Protein AF-A0A377HHR4-F1 (afdb_monomer)

Radius of gyration: 15.5 Å; Cα contacts (8 Å, |Δi|>4): 157; chains: 1; bounding box: 34×28×42 Å

InterPro domains:
  IPR022742 Alpha/beta hydrolase domain-containing protein 17C-like [PF12146] (27-73)
  IPR029058 Alpha/Beta hydrolase fold [G3DSA:3.40.50.1820] (5-86)
  IPR029058 Alpha/Beta hydrolase fold [SSF53474] (12-78)

Foldseek 3Di:
DDWDWDADPQQKIKIKAAADDPDDAAEDEDEADPPDAQVRGPPPPCVVVRVVGHIYMYIGDDQDDRGHHPHPDDPCPPPDPVPVPVSVVCVVVPVD

Structure (mmCIF, N/CA/C/O backbone):
data_AF-A0A377HHR4-F1
#
_entry.id   AF-A0A377HHR4-F1
#
loop_
_atom_site.group_PDB
_atom_site.id
_atom_site.type_symbol
_atom_site.label_atom_id
_atom_site.label_alt_id
_atom_site.label_comp_id
_atom_site.label_asym_id
_atom_site.label_entity_id
_atom_site.label_seq_id
_atom_site.pdbx_PDB_ins_code
_atom_site.Cartn_x
_atom_site.Cartn_y
_atom_site.Cartn_z
_atom_site.occupancy
_atom_site.B_iso_or_equiv
_atom_site.auth_seq_id
_atom_site.auth_comp_id
_atom_site.auth_asym_id
_atom_site.auth_atom_id
_atom_site.pdbx_PDB_model_num
ATOM 1 N N . MET A 1 1 ? 0.019 -1.431 16.648 1.00 84.69 1 MET A N 1
ATOM 2 C CA . MET A 1 1 ? -0.448 -1.526 15.241 1.00 84.69 1 MET A CA 1
ATOM 3 C C . MET A 1 1 ? 0.050 -2.834 14.642 1.00 84.69 1 MET A C 1
ATOM 5 O O . MET A 1 1 ? 1.186 -3.206 14.907 1.00 84.69 1 MET A O 1
ATOM 9 N N . LYS A 1 2 ? -0.757 -3.515 13.821 1.00 88.25 2 LYS A N 1
ATOM 10 C CA . LYS A 1 2 ? -0.347 -4.720 13.082 1.00 88.25 2 LYS A CA 1
ATOM 11 C C . LYS A 1 2 ? -0.037 -4.367 11.628 1.00 88.25 2 LYS A C 1
ATOM 13 O O . LYS A 1 2 ? -0.861 -3.739 10.971 1.00 88.25 2 LYS A O 1
ATOM 18 N N . ILE A 1 3 ? 1.122 -4.795 11.134 1.00 90.19 3 ILE A N 1
ATOM 19 C CA . ILE A 1 3 ? 1.544 -4.629 9.737 1.00 90.19 3 ILE A CA 1
ATOM 20 C C . ILE A 1 3 ? 1.675 -6.015 9.108 1.00 90.19 3 ILE A C 1
ATOM 22 O O . ILE A 1 3 ? 2.207 -6.928 9.737 1.00 90.19 3 ILE A O 1
ATOM 26 N N . THR A 1 4 ? 1.164 -6.179 7.893 1.00 91.31 4 THR A N 1
ATOM 27 C CA . THR A 1 4 ? 1.265 -7.424 7.127 1.00 91.31 4 THR A CA 1
ATOM 28 C C . THR A 1 4 ? 1.461 -7.133 5.652 1.00 91.31 4 THR A C 1
ATOM 30 O O . THR A 1 4 ? 0.688 -6.364 5.079 1.00 91.31 4 THR A O 1
ATOM 33 N N . ASP A 1 5 ? 2.433 -7.797 5.043 1.00 90.56 5 ASP A N 1
ATOM 34 C CA . ASP A 1 5 ? 2.667 -7.765 3.604 1.00 90.56 5 ASP A CA 1
ATOM 35 C C . ASP A 1 5 ? 1.918 -8.907 2.920 1.00 90.56 5 ASP A C 1
ATOM 37 O O . ASP A 1 5 ? 1.855 -10.028 3.428 1.00 90.56 5 ASP A O 1
ATOM 41 N N . HIS A 1 6 ? 1.327 -8.611 1.768 1.00 87.56 6 HIS A N 1
ATOM 42 C CA . HIS A 1 6 ? 0.544 -9.546 0.973 1.00 87.56 6 HIS A CA 1
ATOM 43 C C . HIS A 1 6 ? 0.900 -9.395 -0.497 1.00 87.56 6 HIS A C 1
ATOM 45 O O . HIS A 1 6 ? 1.140 -8.291 -0.983 1.00 87.56 6 HIS A O 1
ATOM 51 N N . LYS A 1 7 ? 0.850 -10.506 -1.227 1.00 88.50 7 LYS A N 1
ATOM 52 C CA . LYS A 1 7 ? 0.867 -10.503 -2.687 1.00 88.50 7 LYS A CA 1
ATOM 53 C C . LYS A 1 7 ? -0.429 -11.122 -3.185 1.00 88.50 7 LYS A C 1
ATOM 55 O O . LYS A 1 7 ? -0.767 -12.244 -2.815 1.00 88.50 7 LYS A O 1
ATOM 60 N N . LEU A 1 8 ? -1.188 -10.359 -3.964 1.00 86.19 8 LEU A N 1
ATOM 61 C CA . LEU A 1 8 ? -2.446 -10.815 -4.549 1.00 86.19 8 LEU A CA 1
ATOM 62 C C . LEU A 1 8 ? -2.180 -11.864 -5.637 1.00 86.19 8 LEU A C 1
ATOM 64 O O . LEU A 1 8 ? -1.101 -11.884 -6.226 1.00 86.19 8 LEU A O 1
ATOM 68 N N . SER A 1 9 ? -3.185 -12.688 -5.953 1.00 81.00 9 SER A N 1
ATOM 69 C CA . SER A 1 9 ? -3.108 -13.697 -7.029 1.00 81.00 9 SER A CA 1
ATOM 70 C C . SER A 1 9 ? -2.701 -13.102 -8.379 1.00 81.00 9 SER A C 1
ATOM 72 O O . SER A 1 9 ? -2.008 -13.744 -9.157 1.00 81.00 9 SER A O 1
ATOM 74 N N . GLU A 1 10 ? -3.081 -11.846 -8.619 1.00 80.94 10 GLU A N 1
ATOM 75 C CA . GLU A 1 10 ? -2.766 -11.077 -9.829 1.00 80.94 10 GLU A CA 1
ATOM 76 C C . GLU A 1 10 ? -1.350 -10.467 -9.828 1.00 80.94 10 GLU A C 1
ATOM 78 O O . GLU A 1 10 ? -1.034 -9.614 -10.666 1.00 80.94 10 GLU A O 1
ATOM 83 N N . GLY A 1 11 ? -0.519 -10.850 -8.853 1.00 82.50 11 GLY A N 1
ATOM 84 C CA . GLY A 1 11 ? 0.882 -10.456 -8.739 1.00 82.50 11 GLY A CA 1
ATOM 85 C C . GLY A 1 11 ? 1.124 -9.081 -8.117 1.00 82.50 11 GLY A C 1
ATOM 86 O O . GLY A 1 11 ? 2.243 -8.584 -8.170 1.00 82.50 11 GLY A O 1
ATOM 87 N N . ILE A 1 12 ? 0.108 -8.442 -7.533 1.00 84.44 12 ILE A N 1
ATOM 88 C CA . ILE A 1 12 ? 0.241 -7.113 -6.914 1.00 84.44 12 ILE A CA 1
ATOM 89 C C . ILE A 1 12 ? 0.683 -7.244 -5.456 1.00 84.44 12 ILE A C 1
ATOM 91 O O . ILE A 1 12 ? -0.021 -7.862 -4.656 1.00 84.44 12 ILE A O 1
ATOM 95 N N . ALA A 1 13 ? 1.820 -6.645 -5.115 1.00 86.94 13 ALA A N 1
ATOM 96 C CA . ALA A 1 13 ? 2.324 -6.535 -3.755 1.00 86.94 13 ALA A CA 1
ATOM 97 C C . ALA A 1 13 ? 1.673 -5.355 -3.024 1.00 86.94 13 ALA A C 1
ATOM 99 O O . ALA A 1 13 ? 1.526 -4.261 -3.577 1.00 86.94 13 ALA A O 1
ATOM 100 N N . LEU A 1 14 ? 1.275 -5.584 -1.774 1.00 88.50 14 LEU A N 1
ATOM 101 C CA . LEU A 1 14 ? 0.708 -4.573 -0.895 1.00 88.50 14 LEU A CA 1
ATOM 102 C C . LEU A 1 14 ? 1.118 -4.790 0.558 1.00 88.50 14 LEU A C 1
ATOM 104 O O . LEU A 1 14 ? 1.250 -5.919 1.022 1.00 88.50 14 LEU A O 1
ATOM 108 N N . THR A 1 15 ? 1.226 -3.697 1.301 1.00 89.50 15 THR A N 1
ATOM 109 C CA . THR A 1 15 ? 1.364 -3.699 2.756 1.00 89.50 15 THR A CA 1
ATOM 110 C C . THR A 1 15 ? 0.087 -3.166 3.378 1.00 89.50 15 THR A C 1
ATOM 112 O O . THR A 1 15 ? -0.332 -2.031 3.129 1.00 89.50 15 THR A O 1
ATOM 115 N N . PHE A 1 16 ? -0.508 -3.975 4.244 1.00 90.00 16 PHE A N 1
ATOM 116 C CA . PHE A 1 16 ? -1.684 -3.632 5.022 1.00 90.00 16 PHE A CA 1
ATOM 117 C C . PHE A 1 16 ? -1.301 -3.302 6.464 1.00 90.00 16 PHE A C 1
ATOM 119 O O . PHE A 1 16 ? -0.579 -4.062 7.111 1.00 90.00 16 PHE A O 1
ATOM 126 N N . ARG A 1 17 ? -1.800 -2.176 6.976 1.00 90.75 17 ARG A N 1
ATOM 127 C CA . ARG A 1 17 ? -1.589 -1.710 8.349 1.00 90.75 17 ARG A CA 1
ATOM 128 C C . ARG A 1 17 ? -2.936 -1.527 9.028 1.00 90.75 17 ARG A C 1
ATOM 130 O O . ARG A 1 17 ? -3.834 -0.882 8.485 1.00 90.75 17 ARG A O 1
ATOM 137 N N . VAL A 1 18 ? -3.068 -2.089 10.223 1.00 90.44 18 VAL A N 1
ATOM 138 C CA . VAL A 1 18 ? -4.295 -2.034 11.019 1.00 90.44 18 VAL A CA 1
ATOM 139 C C . VAL A 1 18 ? -3.970 -1.490 12.410 1.00 90.44 18 VAL A C 1
ATOM 141 O O . VAL A 1 18 ? -3.011 -1.966 13.036 1.00 90.44 18 VAL A O 1
ATOM 144 N N . PRO A 1 19 ? -4.742 -0.512 12.915 1.00 88.31 19 PRO A N 1
ATOM 145 C CA . PRO A 1 19 ? -4.620 -0.051 14.292 1.00 88.31 19 PRO A CA 1
ATOM 146 C C . PRO A 1 19 ? -4.884 -1.194 15.280 1.00 88.31 19 PRO A C 1
ATOM 148 O O . PRO A 1 19 ? -5.420 -2.241 14.923 1.00 88.31 19 PRO A O 1
ATOM 151 N N . GLU A 1 20 ? -4.493 -1.018 16.537 1.00 84.38 20 GLU A N 1
ATOM 152 C CA . GLU A 1 20 ? -4.901 -1.962 17.581 1.00 84.38 20 GLU A CA 1
ATOM 153 C C . GLU A 1 20 ? -6.377 -1.771 17.938 1.00 84.38 20 GLU A C 1
ATOM 155 O O . GLU A 1 20 ? -6.877 -0.649 17.982 1.00 84.38 20 GLU A O 1
ATOM 160 N N . GLY A 1 21 ? -7.068 -2.880 18.196 1.00 75.69 21 GLY A N 1
ATOM 161 C CA . GLY A 1 21 ? -8.498 -2.896 18.484 1.00 75.69 21 GLY A CA 1
ATOM 162 C C . GLY A 1 21 ? -9.243 -3.907 17.619 1.00 75.69 21 GLY A C 1
ATOM 163 O O . GLY A 1 21 ? -8.780 -4.309 16.557 1.00 75.69 21 GLY A O 1
ATOM 164 N N . ASN A 1 22 ? -10.405 -4.348 18.099 1.00 71.56 22 ASN A N 1
ATOM 165 C CA . ASN A 1 22 ? -11.244 -5.331 17.407 1.00 71.56 22 ASN A CA 1
ATOM 166 C C . ASN A 1 22 ? -12.495 -4.679 16.791 1.00 71.56 22 ASN A C 1
ATOM 168 O O . ASN A 1 22 ? -13.573 -5.270 16.761 1.00 71.56 22 ASN A O 1
ATOM 172 N N . ILE A 1 23 ? -12.362 -3.421 16.361 1.00 80.06 23 ILE A N 1
ATOM 173 C CA . ILE A 1 23 ? -13.431 -2.634 15.739 1.00 80.06 23 ILE A CA 1
ATOM 174 C C . ILE A 1 23 ? -13.211 -2.551 14.225 1.00 80.06 23 ILE A C 1
ATOM 176 O O . ILE A 1 23 ? -12.096 -2.701 13.732 1.00 80.06 23 ILE A O 1
ATOM 180 N N . LYS A 1 24 ? -14.274 -2.300 13.453 1.00 80.94 24 LYS A N 1
ATOM 181 C CA . LYS A 1 24 ? -14.120 -2.012 12.021 1.00 80.94 24 LYS A CA 1
ATOM 182 C C . LYS A 1 24 ? -13.511 -0.621 11.853 1.00 80.94 24 LYS A C 1
ATOM 184 O O . LYS A 1 24 ? -14.137 0.366 12.227 1.00 80.94 24 LYS A O 1
ATOM 189 N N . HIS A 1 25 ? -12.319 -0.558 11.268 1.00 83.69 25 HIS A N 1
ATOM 190 C CA . HIS A 1 25 ? -11.636 0.698 10.978 1.00 83.69 25 HIS A CA 1
ATOM 191 C C . HIS A 1 25 ? -11.978 1.193 9.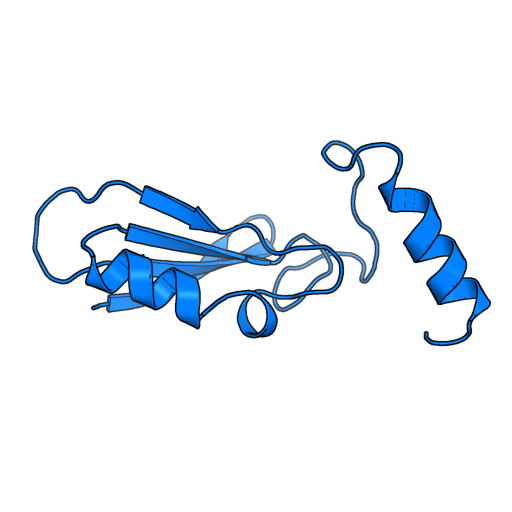565 1.00 83.69 25 HIS A C 1
ATOM 193 O O . HIS A 1 25 ? -12.010 0.384 8.632 1.00 83.69 25 HIS A O 1
ATOM 199 N N . PRO A 1 26 ? -12.209 2.502 9.369 1.00 89.00 26 PRO A N 1
ATOM 200 C CA . PRO A 1 26 ? -12.251 3.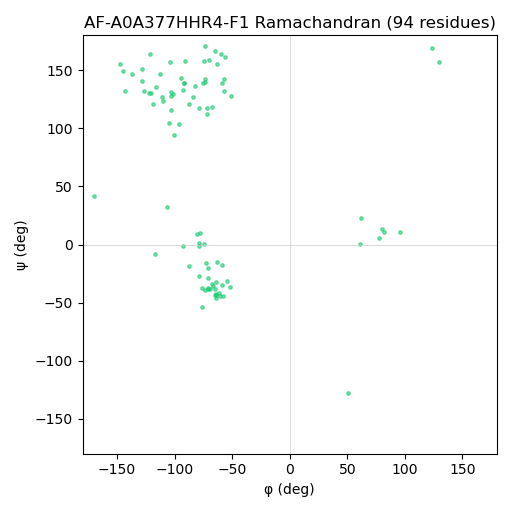086 8.031 1.00 89.00 26 PRO A CA 1
ATOM 201 C C . PRO A 1 26 ? -10.920 2.844 7.306 1.00 89.00 26 PRO A C 1
ATOM 203 O O . PRO A 1 26 ? -9.853 2.942 7.913 1.00 89.00 26 PRO A O 1
ATOM 206 N N . LEU A 1 27 ? -10.991 2.510 6.015 1.00 88.12 27 LEU A N 1
ATOM 207 C CA . LEU A 1 27 ? -9.842 2.105 5.205 1.00 88.12 27 LEU A CA 1
ATOM 208 C C . LEU A 1 27 ? -9.383 3.240 4.283 1.00 88.12 27 LEU A C 1
ATOM 210 O O . LEU A 1 27 ? -10.174 3.760 3.499 1.00 88.12 27 LEU A O 1
ATOM 214 N N . ILE A 1 28 ? -8.094 3.571 4.333 1.00 86.69 28 ILE A N 1
ATOM 215 C CA . ILE A 1 28 ? -7.431 4.517 3.432 1.00 86.69 28 ILE A CA 1
ATOM 216 C C . ILE A 1 28 ? -6.466 3.747 2.532 1.00 86.69 28 ILE A C 1
ATOM 218 O O . ILE A 1 28 ? -5.594 3.021 3.009 1.00 86.69 28 ILE A O 1
ATOM 222 N N . ILE A 1 29 ? -6.590 3.930 1.220 1.00 85.62 29 ILE A N 1
ATOM 223 C CA . ILE A 1 29 ? -5.662 3.357 0.242 1.00 85.62 29 ILE A CA 1
ATOM 224 C C . ILE A 1 29 ? -4.724 4.468 -0.226 1.00 85.62 29 ILE A C 1
ATOM 226 O O . ILE A 1 29 ? -5.157 5.453 -0.822 1.00 85.62 29 ILE A O 1
ATOM 230 N N . LEU A 1 30 ? -3.436 4.312 0.066 1.00 82.88 30 LEU A N 1
ATOM 231 C CA . LEU A 1 30 ? -2.387 5.244 -0.316 1.00 82.88 30 LEU A CA 1
ATOM 232 C C . LEU A 1 30 ? -1.719 4.758 -1.599 1.00 82.88 30 LEU A C 1
ATOM 234 O O . LEU A 1 30 ? -0.897 3.842 -1.598 1.00 82.88 30 LEU A O 1
ATOM 238 N N . CYS A 1 31 ? -2.079 5.415 -2.693 1.00 79.75 31 CYS A N 1
ATOM 239 C CA . CYS A 1 31 ? -1.487 5.201 -4.002 1.00 79.75 31 CYS A CA 1
ATOM 240 C C . CYS A 1 31 ? -0.198 6.018 -4.124 1.00 79.75 31 CYS A C 1
ATOM 242 O O . CYS A 1 31 ? -0.206 7.234 -3.920 1.00 79.75 31 CYS A O 1
ATOM 244 N N . HIS A 1 32 ? 0.911 5.375 -4.483 1.00 70.00 32 HIS A N 1
ATOM 245 C CA . HIS A 1 32 ? 2.147 6.105 -4.734 1.00 70.00 32 HIS A CA 1
ATOM 246 C C . HIS A 1 32 ?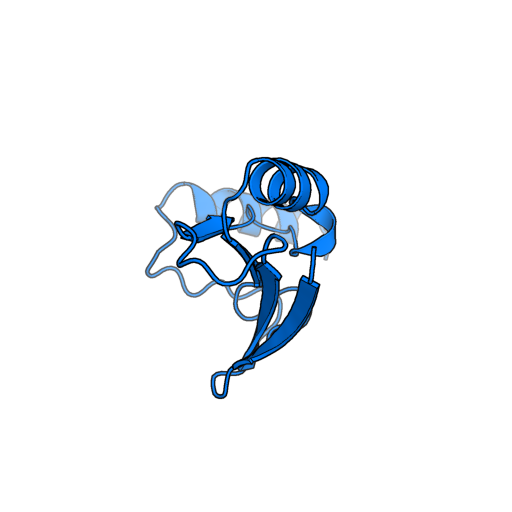 2.118 6.850 -6.076 1.00 70.00 32 HIS A C 1
ATOM 248 O O . HIS A 1 32 ? 1.359 6.519 -6.989 1.00 70.00 32 HIS A O 1
ATOM 254 N N . GLY A 1 33 ? 2.956 7.882 -6.197 1.00 60.62 33 GLY A N 1
ATOM 255 C CA . GLY A 1 33 ? 3.205 8.571 -7.467 1.00 60.62 33 GLY A CA 1
ATOM 256 C C . GLY A 1 33 ? 4.063 7.739 -8.435 1.00 60.62 33 GLY A C 1
ATOM 257 O O . GLY A 1 33 ? 4.617 6.702 -8.069 1.00 60.62 33 GLY A O 1
ATOM 258 N N . PHE A 1 34 ? 4.189 8.205 -9.680 1.00 54.81 34 PHE A N 1
ATOM 259 C CA . PHE A 1 34 ? 5.001 7.576 -10.734 1.00 54.81 34 PHE A CA 1
ATOM 260 C C . PHE A 1 34 ? 6.479 7.424 -10.303 1.00 54.81 34 PHE A C 1
ATOM 262 O O . PHE A 1 34 ? 7.006 8.310 -9.632 1.00 54.81 34 PHE A O 1
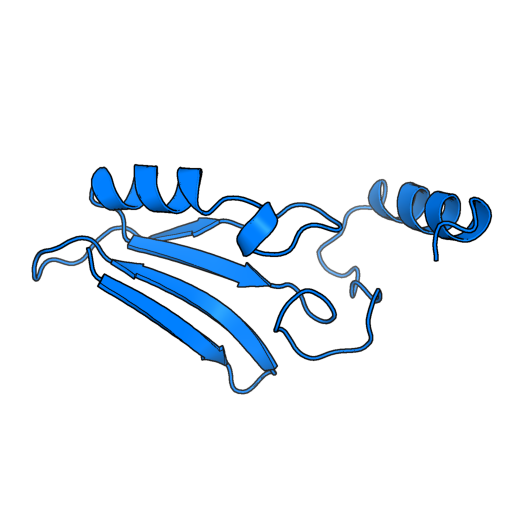ATOM 269 N N . LEU A 1 35 ? 7.140 6.318 -10.684 1.00 53.31 35 LEU A N 1
ATOM 270 C CA . LEU A 1 35 ? 8.532 5.945 -10.322 1.00 53.31 35 LEU A CA 1
ATOM 271 C C . LEU A 1 35 ? 8.831 5.752 -8.827 1.00 53.31 35 LEU A C 1
ATOM 273 O O . LEU A 1 35 ? 9.965 5.439 -8.471 1.00 53.31 35 LEU A O 1
ATOM 277 N N . ARG A 1 36 ? 7.849 5.911 -7.943 1.00 55.59 36 ARG A N 1
ATOM 278 C CA . ARG A 1 36 ? 7.981 5.476 -6.553 1.00 55.59 36 ARG A CA 1
ATOM 279 C C . ARG A 1 36 ? 7.469 4.049 -6.418 1.00 55.59 36 ARG A C 1
ATOM 281 O O . ARG A 1 36 ? 6.704 3.578 -7.248 1.00 55.59 36 ARG A O 1
ATOM 288 N N . TYR A 1 37 ? 7.934 3.388 -5.377 1.00 62.19 37 TYR A N 1
ATOM 289 C CA . TYR A 1 37 ? 7.411 2.135 -4.850 1.00 62.19 37 TYR A CA 1
ATOM 290 C C . TYR A 1 37 ? 7.016 2.393 -3.396 1.00 62.19 37 TYR A C 1
ATOM 292 O O . TYR A 1 37 ? 7.384 3.431 -2.825 1.00 62.19 37 TYR A O 1
ATOM 300 N N . GLN A 1 38 ? 6.223 1.507 -2.806 1.00 63.47 38 GLN A N 1
ATOM 301 C CA . GLN A 1 38 ? 5.566 1.729 -1.523 1.00 63.47 38 GLN A CA 1
ATOM 302 C C . GLN A 1 38 ? 6.529 2.171 -0.409 1.00 63.47 38 GLN A C 1
ATOM 304 O O . GLN A 1 38 ? 6.187 3.066 0.369 1.00 63.47 38 GLN A O 1
ATOM 309 N N . GLU A 1 39 ? 7.756 1.642 -0.394 1.00 60.56 39 GLU A N 1
ATOM 310 C CA . GLU A 1 39 ? 8.780 1.969 0.606 1.00 60.56 39 GLU A CA 1
ATOM 311 C C . GLU A 1 39 ? 9.308 3.402 0.472 1.00 60.56 39 GLU A C 1
ATOM 313 O O . GLU A 1 39 ? 9.502 4.092 1.471 1.00 60.56 39 GLU A O 1
ATOM 318 N N . CYS A 1 40 ? 9.478 3.898 -0.757 1.00 56.94 40 CYS A N 1
ATOM 319 C CA . CYS A 1 40 ? 9.862 5.289 -0.997 1.00 56.94 40 CYS A CA 1
ATOM 320 C C . CYS A 1 40 ? 8.686 6.254 -0.872 1.00 56.94 40 CYS A C 1
ATOM 322 O O . CYS A 1 40 ? 8.883 7.446 -0.628 1.00 56.94 40 CYS A O 1
ATOM 324 N N . SER A 1 41 ? 7.468 5.775 -1.123 1.00 56.44 41 SER A N 1
ATOM 325 C CA . SER A 1 41 ? 6.325 6.646 -1.327 1.00 56.44 41 SER A CA 1
ATOM 326 C C . SER A 1 41 ? 5.782 7.234 -0.044 1.00 56.44 41 SER A C 1
ATOM 328 O O . SER A 1 41 ? 5.601 8.450 -0.002 1.00 56.44 41 SER A O 1
ATOM 330 N N . ALA A 1 42 ? 5.460 6.411 0.959 1.00 61.09 42 ALA A N 1
ATOM 331 C CA . ALA A 1 42 ? 4.689 6.921 2.091 1.00 61.09 42 ALA A CA 1
ATOM 332 C C . ALA A 1 42 ? 4.552 5.994 3.323 1.00 61.09 42 ALA A C 1
ATOM 334 O O . ALA A 1 42 ? 3.460 5.966 3.898 1.00 61.09 42 ALA A O 1
ATOM 335 N N . PRO A 1 43 ? 5.582 5.271 3.806 1.00 68.00 43 PRO A N 1
ATOM 336 C CA . PRO A 1 43 ? 5.442 4.554 5.077 1.00 68.00 43 PRO A CA 1
ATOM 337 C C . PRO A 1 43 ? 5.094 5.510 6.232 1.00 68.00 43 PRO A C 1
ATOM 339 O O . PRO A 1 43 ? 4.265 5.180 7.070 1.00 68.00 43 PRO A O 1
ATOM 342 N N . LEU A 1 44 ? 5.624 6.740 6.218 1.00 76.62 44 LEU A N 1
ATOM 343 C CA . LEU A 1 44 ? 5.330 7.764 7.228 1.00 76.62 44 LEU A CA 1
ATOM 344 C C . LEU A 1 44 ? 3.858 8.200 7.240 1.00 76.62 44 LEU A C 1
ATOM 346 O O . LEU A 1 44 ? 3.261 8.316 8.306 1.00 76.62 44 LEU A O 1
ATOM 350 N N . LEU A 1 45 ? 3.254 8.409 6.067 1.00 79.81 45 LEU A N 1
ATOM 351 C CA . LEU A 1 45 ? 1.857 8.839 5.978 1.00 79.81 45 LEU A CA 1
ATOM 352 C C . LEU A 1 45 ? 0.898 7.694 6.327 1.00 79.81 45 LEU A C 1
ATOM 354 O O . LEU A 1 45 ? -0.093 7.907 7.020 1.00 79.81 45 LEU A O 1
ATOM 358 N N . ALA A 1 46 ? 1.214 6.473 5.882 1.00 83.56 46 ALA A N 1
ATOM 359 C CA . ALA A 1 46 ? 0.452 5.279 6.231 1.00 83.56 46 ALA A CA 1
ATOM 360 C C . ALA A 1 46 ? 0.466 5.041 7.746 1.00 83.56 46 ALA A C 1
ATOM 362 O O . ALA A 1 46 ? -0.580 4.794 8.346 1.00 83.56 46 ALA A O 1
ATOM 363 N N . ASN A 1 47 ? 1.631 5.185 8.380 1.00 85.31 47 ASN A N 1
ATOM 364 C CA . ASN A 1 47 ? 1.762 5.057 9.827 1.00 85.31 47 ASN A CA 1
ATOM 365 C C . ASN A 1 47 ? 0.974 6.153 10.555 1.00 85.31 47 ASN A C 1
ATOM 367 O O . ASN A 1 47 ? 0.180 5.818 11.425 1.00 85.31 47 ASN A O 1
ATOM 371 N N . ALA A 1 48 ? 1.085 7.418 10.136 1.00 86.12 48 ALA A N 1
ATOM 372 C CA . ALA A 1 48 ? 0.354 8.528 10.753 1.00 86.12 48 ALA A CA 1
ATOM 373 C C . ALA A 1 48 ? -1.174 8.330 10.716 1.00 86.12 48 ALA A C 1
ATOM 375 O O . ALA A 1 48 ? -1.858 8.517 11.721 1.00 86.12 48 ALA A O 1
ATOM 376 N N . PHE A 1 49 ? -1.726 7.893 9.580 1.00 86.75 49 PHE A N 1
ATOM 377 C CA . PHE A 1 49 ? -3.153 7.570 9.491 1.00 86.75 49 PHE A CA 1
ATOM 378 C C . PHE A 1 49 ? -3.528 6.337 10.319 1.00 86.75 49 PHE A C 1
ATOM 380 O O . PHE A 1 49 ? -4.616 6.292 10.895 1.00 86.75 49 PHE A O 1
ATOM 387 N N . THR A 1 50 ? -2.633 5.353 10.419 1.00 89.19 50 THR A N 1
ATOM 388 C CA . THR A 1 50 ? -2.899 4.156 11.222 1.00 89.19 50 THR A CA 1
ATOM 389 C C . THR A 1 50 ? -2.887 4.444 12.718 1.00 89.19 50 THR A C 1
ATOM 391 O O . THR A 1 50 ? -3.749 3.960 13.449 1.00 89.19 50 THR A O 1
ATOM 394 N N . GLU A 1 51 ? -1.983 5.302 13.176 1.00 87.69 51 GLU A N 1
ATOM 395 C CA . GLU A 1 51 ? -1.961 5.813 14.549 1.00 87.69 51 GLU A CA 1
ATOM 396 C C . GLU A 1 51 ? -3.202 6.658 14.869 1.00 87.69 51 GLU A C 1
ATOM 398 O O . GLU A 1 51 ? -3.712 6.600 15.984 1.00 87.69 51 GLU A O 1
ATOM 403 N N . ALA A 1 52 ? -3.759 7.362 13.878 1.00 88.62 52 ALA A N 1
ATOM 404 C CA . ALA A 1 52 ? -5.028 8.080 14.003 1.00 88.62 52 ALA A CA 1
ATOM 405 C C . ALA A 1 52 ? -6.278 7.168 14.002 1.00 88.62 52 ALA A C 1
ATOM 407 O O . ALA A 1 52 ? -7.399 7.668 14.092 1.00 88.62 52 ALA A O 1
ATOM 408 N N . GLY A 1 53 ? -6.114 5.842 13.901 1.00 88.00 53 GLY A N 1
ATOM 409 C CA . GLY A 1 53 ? -7.208 4.870 13.998 1.00 88.00 53 GLY A CA 1
ATOM 410 C C . GLY A 1 53 ? -7.806 4.407 12.664 1.00 88.00 53 GLY A C 1
ATOM 411 O O . GLY A 1 53 ? -8.837 3.727 12.671 1.00 88.00 53 GLY A O 1
ATOM 412 N N . PHE A 1 54 ? -7.170 4.721 11.532 1.00 89.38 54 PHE A N 1
ATOM 413 C CA . PHE A 1 54 ? -7.576 4.246 10.204 1.00 89.38 54 PHE A CA 1
ATOM 414 C C . PHE A 1 54 ? -6.814 2.977 9.820 1.00 89.38 54 PHE A C 1
ATOM 416 O O . PHE A 1 54 ? -5.625 2.852 10.076 1.00 89.38 54 PHE A O 1
ATOM 423 N N . ALA A 1 55 ? -7.455 2.032 9.142 1.00 90.88 55 ALA A N 1
ATOM 424 C CA . ALA A 1 55 ? -6.699 0.998 8.445 1.00 90.88 55 ALA A CA 1
ATOM 425 C C . ALA A 1 55 ? -6.067 1.613 7.189 1.00 90.88 55 ALA A C 1
ATOM 427 O O . ALA A 1 55 ? -6.714 2.406 6.503 1.00 90.88 55 ALA A O 1
ATOM 428 N N . THR A 1 56 ? -4.824 1.261 6.866 1.00 89.69 56 THR A N 1
ATOM 429 C CA . THR A 1 56 ? -4.142 1.797 5.680 1.00 89.69 56 THR A CA 1
ATOM 430 C C . THR A 1 56 ? -3.561 0.701 4.801 1.00 89.69 56 THR A C 1
ATOM 432 O O . THR A 1 56 ? -3.024 -0.292 5.288 1.00 89.69 56 THR A O 1
ATOM 435 N N . ILE A 1 57 ? -3.664 0.881 3.485 1.00 88.81 57 ILE A N 1
ATOM 436 C CA . ILE A 1 57 ? -3.047 0.008 2.481 1.00 88.81 57 ILE A CA 1
ATOM 437 C C . ILE A 1 57 ? -2.096 0.838 1.630 1.00 88.81 57 ILE A C 1
ATOM 439 O O . ILE A 1 57 ? -2.483 1.879 1.103 1.00 88.81 57 ILE A O 1
ATOM 443 N N . THR A 1 58 ? -0.872 0.351 1.461 1.00 87.44 58 THR A N 1
ATOM 444 C CA . THR A 1 58 ? 0.051 0.778 0.402 1.00 87.44 58 THR A CA 1
ATOM 445 C C . THR A 1 58 ? 0.237 -0.385 -0.560 1.00 87.44 58 THR A C 1
ATOM 447 O O . THR A 1 58 ? 0.195 -1.529 -0.123 1.00 87.44 58 THR A O 1
ATOM 450 N N . PHE A 1 59 ? 0.419 -0.125 -1.849 1.00 84.25 59 PHE A N 1
ATOM 451 C CA . PHE A 1 59 ? 0.641 -1.175 -2.844 1.00 84.25 59 PHE A CA 1
ATOM 452 C C . PHE A 1 59 ? 1.552 -0.680 -3.955 1.00 84.25 59 PHE A C 1
ATOM 454 O O . PHE A 1 59 ? 1.582 0.524 -4.208 1.00 84.25 59 PHE A O 1
ATOM 461 N N . ASP A 1 60 ? 2.235 -1.603 -4.627 1.00 81.50 60 ASP A N 1
ATOM 462 C CA . ASP A 1 60 ? 3.050 -1.305 -5.799 1.00 81.50 60 ASP A CA 1
ATOM 463 C C . ASP A 1 60 ? 2.248 -1.489 -7.095 1.00 81.50 60 ASP A C 1
ATOM 465 O O . ASP A 1 60 ? 1.583 -2.511 -7.291 1.00 81.50 60 ASP A O 1
ATOM 469 N N . TYR A 1 61 ? 2.313 -0.535 -8.029 1.00 80.56 61 TYR A N 1
ATOM 470 C CA . TYR A 1 61 ? 1.748 -0.763 -9.367 1.00 80.56 61 TYR A CA 1
ATOM 471 C C . TYR A 1 61 ? 2.469 -1.910 -10.091 1.00 80.56 61 TYR A C 1
ATOM 473 O O . TYR A 1 61 ? 3.643 -2.183 -9.860 1.00 80.56 61 TYR A O 1
ATOM 481 N N . ARG A 1 62 ? 1.777 -2.544 -11.044 1.00 81.44 62 ARG A N 1
ATOM 482 C CA . ARG A 1 62 ? 2.356 -3.572 -11.923 1.00 81.44 62 ARG A CA 1
ATOM 483 C C . ARG A 1 62 ? 3.659 -3.082 -12.571 1.00 81.44 62 ARG A C 1
ATOM 485 O O . ARG A 1 62 ? 3.665 -2.020 -13.193 1.00 81.44 62 ARG A O 1
ATOM 492 N N . GLY A 1 63 ? 4.728 -3.870 -12.453 1.00 74.00 63 GLY A N 1
ATOM 493 C CA . GLY A 1 63 ? 6.059 -3.536 -12.971 1.00 74.00 63 GLY A CA 1
ATOM 494 C C . GLY A 1 63 ? 6.879 -2.577 -12.094 1.00 74.00 63 GLY A C 1
ATOM 495 O O . GLY A 1 63 ? 7.888 -2.053 -12.576 1.00 74.00 63 GLY A O 1
ATOM 496 N N . PHE A 1 64 ? 6.462 -2.341 -10.844 1.00 73.81 64 PHE A N 1
ATOM 497 C CA . PHE A 1 64 ? 7.161 -1.536 -9.836 1.00 73.81 64 PHE A CA 1
ATOM 498 C C . PHE A 1 64 ? 7.321 -2.320 -8.530 1.00 73.81 64 PHE A C 1
ATOM 500 O O . PHE A 1 64 ? 6.481 -3.155 -8.208 1.00 73.81 64 PHE A O 1
ATOM 507 N N . GLY A 1 65 ? 8.385 -2.018 -7.778 1.00 78.31 65 GLY A N 1
ATOM 508 C CA . GLY A 1 65 ? 8.655 -2.627 -6.472 1.00 78.31 65 GLY A CA 1
ATOM 509 C C . GLY A 1 65 ? 8.581 -4.154 -6.502 1.00 78.31 65 GLY A C 1
ATOM 510 O O . GLY A 1 65 ? 9.199 -4.781 -7.366 1.00 78.31 65 GLY A O 1
ATOM 511 N N . GLU A 1 66 ? 7.791 -4.718 -5.590 1.00 82.81 66 GLU A N 1
ATOM 512 C CA . GLU A 1 66 ? 7.609 -6.170 -5.429 1.00 82.81 66 GLU A CA 1
ATOM 513 C C . GLU A 1 66 ? 6.413 -6.732 -6.228 1.00 82.81 66 GLU A C 1
ATOM 515 O O . GLU A 1 66 ? 6.142 -7.944 -6.222 1.00 82.81 66 GLU A O 1
ATOM 520 N N . SER A 1 67 ? 5.691 -5.858 -6.939 1.00 83.19 67 SER A N 1
ATOM 521 C CA . SER A 1 67 ? 4.621 -6.249 -7.854 1.00 83.19 67 SER A CA 1
ATOM 522 C C . SER A 1 67 ? 5.179 -6.834 -9.150 1.00 83.19 67 SER A C 1
ATOM 524 O O . SER A 1 67 ? 6.113 -6.309 -9.759 1.00 83.19 67 SER A O 1
ATOM 526 N N . ASP A 1 68 ? 4.540 -7.900 -9.622 1.00 81.50 68 ASP A N 1
ATOM 527 C CA . ASP A 1 68 ? 4.866 -8.547 -10.890 1.00 81.50 68 ASP A CA 1
ATOM 528 C C . ASP A 1 68 ? 4.592 -7.619 -12.083 1.00 81.50 68 ASP A C 1
ATOM 530 O O . ASP A 1 68 ? 3.904 -6.602 -11.969 1.00 81.50 68 ASP A O 1
ATOM 534 N N . GLY A 1 69 ? 5.108 -7.984 -13.259 1.00 77.50 69 GLY A N 1
ATOM 535 C CA . GLY A 1 69 ? 4.868 -7.293 -14.527 1.00 77.50 69 GLY A CA 1
ATOM 536 C C . GLY A 1 69 ? 6.137 -6.833 -15.240 1.00 77.50 69 GLY A C 1
ATOM 537 O O . GLY A 1 69 ? 7.241 -6.862 -14.701 1.00 77.50 69 GLY A O 1
ATOM 538 N N . GLU A 1 70 ? 5.970 -6.400 -16.488 1.00 73.19 70 GLU A N 1
ATOM 539 C CA . GLU A 1 70 ? 7.058 -5.845 -17.293 1.00 73.19 70 GLU A CA 1
ATOM 540 C C . GLU A 1 70 ? 7.521 -4.507 -16.692 1.00 73.19 70 GLU A C 1
ATOM 542 O O . GLU A 1 70 ? 6.741 -3.553 -16.593 1.00 73.19 70 GLU A O 1
ATOM 547 N N . ARG A 1 71 ? 8.789 -4.439 -16.262 1.00 67.06 71 ARG A N 1
ATOM 548 C CA . ARG A 1 71 ? 9.340 -3.249 -15.600 1.00 67.06 71 ARG A CA 1
ATOM 5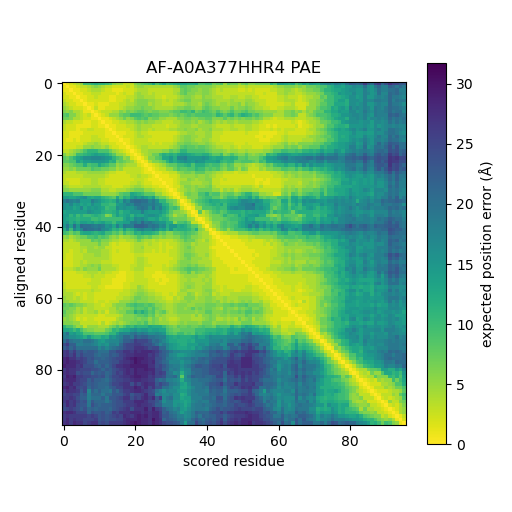49 C C . ARG A 1 71 ? 9.208 -2.016 -16.492 1.00 67.06 71 ARG A C 1
ATOM 551 O O . ARG A 1 71 ? 9.558 -2.038 -17.668 1.00 67.06 71 ARG A O 1
ATOM 558 N N . GLY A 1 72 ? 8.712 -0.923 -15.914 1.00 58.44 72 GLY A N 1
ATOM 559 C CA . GLY A 1 72 ? 8.550 0.350 -16.619 1.00 58.44 72 GLY A CA 1
ATOM 560 C C . GLY A 1 72 ? 7.344 0.431 -17.563 1.00 58.44 72 GLY A C 1
ATOM 561 O O . GLY A 1 72 ? 7.192 1.451 -18.235 1.00 58.44 72 GLY A O 1
ATOM 562 N N . ARG A 1 73 ? 6.465 -0.581 -17.607 1.00 54.12 73 ARG A N 1
ATOM 563 C CA . ARG A 1 73 ? 5.221 -0.536 -18.385 1.00 54.12 73 ARG A CA 1
ATOM 564 C C . ARG A 1 73 ? 4.021 -0.231 -17.492 1.00 54.12 73 ARG A C 1
ATOM 566 O O . ARG A 1 73 ? 3.386 -1.125 -16.941 1.00 54.12 73 ARG A O 1
ATOM 573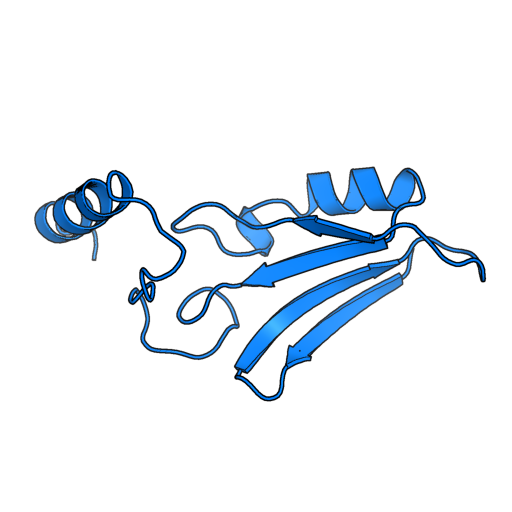 N N . LEU A 1 74 ? 3.660 1.048 -17.403 1.00 56.78 74 LEU A N 1
ATOM 574 C CA . LEU A 1 74 ? 2.375 1.450 -16.831 1.00 56.78 74 LEU A CA 1
ATOM 575 C C . LEU A 1 74 ? 1.275 1.239 -17.873 1.00 56.78 74 LEU A C 1
ATOM 577 O O . LEU A 1 74 ? 1.304 1.840 -18.945 1.00 56.78 74 LEU A O 1
ATOM 581 N N . VAL A 1 75 ? 0.315 0.360 -17.572 1.00 53.69 75 VAL A N 1
ATOM 582 C CA . VAL A 1 75 ? -0.856 0.169 -18.434 1.00 53.69 75 VAL A CA 1
ATOM 583 C C . VAL A 1 75 ? -1.749 1.410 -18.273 1.00 53.69 75 VAL A C 1
ATOM 585 O O . VAL A 1 75 ? -2.280 1.622 -17.181 1.00 53.69 75 VAL A O 1
ATOM 588 N N . PRO A 1 76 ? -1.911 2.264 -19.303 1.00 45.59 76 PRO A N 1
ATOM 589 C CA . PRO A 1 76 ? -2.352 3.651 -19.125 1.00 45.59 76 PRO A CA 1
ATOM 590 C C . PRO A 1 76 ? -3.845 3.843 -18.877 1.00 45.59 76 PRO A C 1
ATOM 592 O O . PRO A 1 76 ? -4.304 4.978 -18.906 1.00 45.59 76 PRO A O 1
ATOM 595 N N . ALA A 1 77 ? -4.623 2.785 -18.642 1.00 48.59 77 ALA A N 1
ATOM 596 C CA . ALA A 1 77 ? -6.076 2.914 -18.500 1.00 48.59 77 ALA A CA 1
ATOM 597 C C . ALA A 1 77 ? -6.492 3.868 -17.356 1.00 48.59 77 ALA A C 1
ATOM 599 O O . ALA A 1 77 ? -7.621 4.341 -17.340 1.00 48.59 77 ALA A O 1
ATOM 600 N N . ILE A 1 78 ? -5.572 4.173 -16.430 1.00 51.69 78 ILE A N 1
ATOM 601 C CA . ILE A 1 78 ? -5.779 5.059 -15.275 1.00 51.69 78 ILE A CA 1
ATOM 602 C C . ILE A 1 78 ? -4.873 6.316 -15.342 1.00 51.69 78 ILE A C 1
ATOM 604 O O . ILE A 1 78 ? -5.032 7.241 -14.551 1.00 51.69 78 ILE A O 1
ATOM 608 N N . ALA A 1 79 ? -3.923 6.395 -16.284 1.00 46.22 79 ALA A N 1
ATOM 609 C CA . ALA A 1 79 ? -2.917 7.459 -16.326 1.00 46.22 79 ALA A CA 1
ATOM 610 C C . ALA A 1 79 ? -3.237 8.483 -17.426 1.00 46.22 79 ALA A C 1
ATOM 612 O O . ALA A 1 79 ? -3.045 8.236 -18.615 1.00 46.22 79 ALA A O 1
ATOM 613 N N . ASP A 1 80 ? -3.728 9.643 -16.999 1.00 40.50 80 ASP A N 1
ATOM 614 C CA . ASP A 1 80 ? -4.108 10.776 -17.840 1.00 40.50 80 ASP A CA 1
ATOM 615 C C . ASP A 1 80 ? -2.956 11.269 -18.757 1.00 40.50 80 ASP A C 1
ATOM 617 O O . ASP A 1 80 ? -1.768 11.014 -18.549 1.00 40.50 80 ASP A O 1
ATOM 621 N N . ARG A 1 81 ? -3.279 12.012 -19.815 1.00 39.41 81 ARG A N 1
ATOM 622 C CA . ARG A 1 81 ? -2.398 12.291 -20.970 1.00 39.41 81 ARG A CA 1
ATOM 623 C C . ARG A 1 81 ? -1.117 13.089 -20.659 1.00 39.41 81 ARG A C 1
ATOM 625 O O . ARG A 1 81 ? -0.189 13.103 -21.465 1.00 39.41 81 ARG A O 1
ATOM 632 N N . ARG A 1 82 ? -1.020 13.732 -19.490 1.00 43.16 82 ARG A N 1
ATOM 633 C CA . ARG A 1 82 ? 0.179 14.483 -19.050 1.00 43.16 82 ARG A CA 1
ATOM 634 C C . ARG A 1 82 ? 1.356 13.579 -18.648 1.00 43.16 82 ARG A C 1
ATOM 636 O O . ARG A 1 82 ? 2.489 14.045 -18.587 1.00 43.16 82 ARG A O 1
ATOM 643 N N . TYR A 1 83 ? 1.102 12.290 -18.426 1.00 49.91 83 TYR A N 1
ATOM 644 C CA . TYR A 1 83 ? 2.052 11.342 -17.837 1.00 49.91 83 TYR A CA 1
ATOM 645 C C . TYR A 1 83 ? 2.988 10.656 -18.854 1.00 49.91 83 TYR A C 1
ATOM 647 O O . TYR A 1 83 ? 4.059 10.187 -18.483 1.00 49.91 83 TYR A O 1
ATOM 655 N N . TYR A 1 84 ? 2.654 10.652 -20.149 1.00 50.53 84 TYR A N 1
ATOM 656 C CA . TYR A 1 84 ? 3.505 10.062 -21.201 1.00 50.53 84 TYR A CA 1
ATOM 657 C C . TYR A 1 84 ? 4.784 10.869 -21.494 1.00 50.53 84 TYR A C 1
ATOM 659 O O . TYR A 1 84 ? 5.743 10.339 -22.061 1.00 50.53 84 TYR A O 1
ATOM 667 N N . PHE A 1 85 ? 4.811 12.154 -21.132 1.00 44.81 85 PHE A N 1
ATOM 668 C CA . PHE A 1 85 ? 5.894 13.067 -21.501 1.00 44.81 85 PHE A CA 1
ATOM 669 C C . PHE A 1 85 ? 7.162 12.850 -20.657 1.00 44.81 85 PHE A C 1
ATOM 671 O O . PHE A 1 85 ? 8.269 12.871 -21.193 1.00 44.81 85 PHE A O 1
ATOM 678 N N . SER A 1 86 ? 7.017 12.556 -19.359 1.00 48.97 86 SER A N 1
ATOM 679 C CA . SER A 1 86 ? 8.153 12.316 -18.455 1.00 48.97 86 SER A CA 1
ATOM 680 C C . SER A 1 86 ? 8.872 10.995 -18.743 1.00 48.97 86 SER A C 1
ATOM 682 O O . SER A 1 86 ? 10.099 10.949 -18.709 1.00 48.97 86 SER A O 1
ATOM 684 N N . TYR A 1 87 ? 8.138 9.938 -19.104 1.00 51.00 87 TYR A N 1
ATOM 685 C 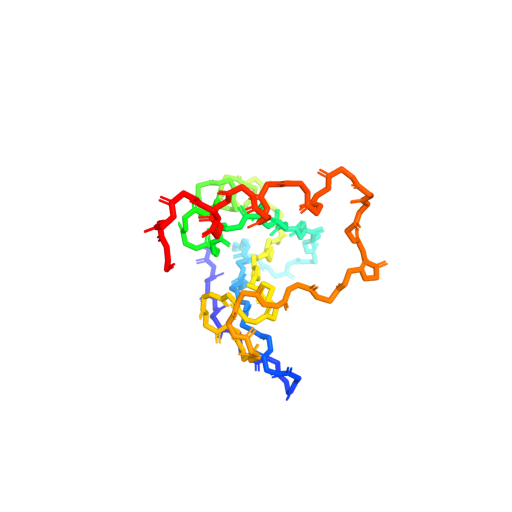CA . TYR A 1 87 ? 8.723 8.644 -19.472 1.00 51.00 87 TYR A CA 1
ATOM 686 C C . TYR A 1 87 ? 9.588 8.733 -20.742 1.00 51.00 87 TYR A C 1
ATOM 688 O O . TYR A 1 87 ? 10.697 8.197 -20.785 1.00 51.00 87 TYR A O 1
ATOM 696 N N . GLN A 1 88 ? 9.127 9.463 -21.766 1.00 49.88 88 GLN A N 1
ATOM 697 C CA . GLN A 1 88 ? 9.926 9.684 -22.978 1.00 49.88 88 GLN A CA 1
ATOM 698 C C . GLN A 1 88 ? 11.172 10.540 -22.718 1.00 49.88 88 GLN A C 1
ATOM 700 O O . GLN A 1 88 ? 12.226 10.276 -23.298 1.00 49.88 88 GLN A O 1
ATOM 705 N N . LEU A 1 89 ? 11.076 11.530 -21.826 1.00 51.31 89 LEU A N 1
ATOM 706 C CA . LEU A 1 89 ? 12.225 12.328 -21.394 1.00 51.31 89 LEU A CA 1
ATOM 707 C C . LEU A 1 89 ? 13.258 11.483 -20.636 1.00 51.31 89 LEU A C 1
ATOM 709 O O . LEU A 1 89 ? 14.442 11.581 -20.943 1.00 51.31 89 LEU A O 1
ATOM 713 N N . GLY A 1 90 ? 12.825 10.604 -19.726 1.00 52.59 90 GLY A N 1
ATOM 714 C CA . GLY A 1 90 ? 13.717 9.705 -18.983 1.00 52.59 90 GLY A CA 1
ATOM 715 C C . GLY A 1 90 ? 14.488 8.731 -19.881 1.00 52.59 90 GLY A C 1
ATOM 716 O O . GLY A 1 90 ? 15.696 8.578 -19.717 1.00 52.59 90 GLY A O 1
ATOM 717 N N . ARG A 1 91 ? 13.829 8.146 -20.897 1.00 51.53 91 ARG A N 1
ATOM 718 C CA . ARG A 1 91 ? 14.506 7.313 -21.912 1.00 51.53 91 ARG A CA 1
ATOM 719 C C . ARG A 1 91 ? 15.489 8.103 -22.775 1.00 51.53 91 ARG A C 1
ATOM 721 O O . ARG A 1 91 ? 16.542 7.583 -23.120 1.00 51.53 91 ARG A O 1
ATOM 728 N N . LYS A 1 92 ? 15.163 9.347 -23.143 1.00 44.06 92 LYS A N 1
ATOM 729 C CA . LYS A 1 92 ? 16.083 10.203 -23.914 1.00 44.06 92 LYS A CA 1
ATOM 730 C C . LYS A 1 92 ? 17.281 10.684 -23.097 1.00 44.06 92 LYS A C 1
ATOM 732 O O . LYS A 1 92 ? 18.334 10.913 -23.676 1.00 44.06 92 LYS A O 1
ATOM 737 N N . ALA A 1 93 ? 17.126 10.831 -21.784 1.00 47.88 93 ALA A N 1
ATOM 738 C CA . ALA A 1 93 ? 18.187 11.271 -20.884 1.00 47.88 93 ALA A CA 1
ATOM 739 C C . ALA A 1 93 ? 19.191 10.161 -20.516 1.00 47.88 93 ALA A C 1
ATOM 741 O O . ALA A 1 93 ? 20.121 10.431 -19.763 1.00 47.88 93 ALA A O 1
ATOM 742 N N . GLY A 1 94 ? 19.014 8.927 -21.010 1.00 39.31 94 GLY A N 1
ATOM 743 C CA . GLY A 1 94 ? 19.923 7.813 -20.716 1.00 39.31 94 GLY A CA 1
ATOM 744 C C . GLY A 1 94 ? 19.992 7.453 -19.229 1.00 39.31 94 GLY A C 1
ATOM 745 O O . GLY A 1 94 ? 20.981 6.883 -18.783 1.00 39.31 94 GLY A O 1
ATOM 746 N N . MET A 1 95 ? 18.964 7.805 -18.448 1.00 46.75 95 MET A N 1
ATOM 747 C CA . MET A 1 95 ? 18.880 7.442 -17.028 1.00 46.75 95 MET A CA 1
ATOM 748 C C . MET A 1 95 ? 18.420 5.988 -16.815 1.00 46.75 95 MET A C 1
ATOM 750 O O . MET A 1 95 ? 18.297 5.568 -15.666 1.00 46.75 95 MET A O 1
ATOM 754 N N . TYR A 1 96 ? 18.189 5.243 -17.907 1.00 47.16 96 TYR A N 1
ATOM 755 C CA . TYR A 1 96 ? 17.886 3.810 -17.966 1.00 47.16 96 TYR A CA 1
ATOM 756 C C . TYR A 1 96 ? 18.414 3.208 -19.268 1.00 47.16 96 TYR A C 1
ATOM 758 O O . TYR A 1 96 ? 18.182 3.841 -20.327 1.00 47.16 96 TYR A O 1
#

Organism: Escherichia coli (NCBI:txid562)

Solvent-accessible surface area (backbone atoms only — not comparable to full-atom values): 5606 Å² total; per-residue (Å²): 107,52,76,48,79,48,68,48,96,89,35,38,24,32,41,40,34,36,39,77,74,97,67,93,53,61,76,47,78,51,76,56,60,89,97,44,28,44,83,78,50,43,58,69,58,44,47,54,43,18,75,73,53,24,23,26,35,35,40,23,57,59,21,29,74,79,11,43,65,61,71,82,52,73,78,57,92,82,57,60,87,80,60,64,58,60,58,55,47,42,56,73,67,62,80,104

pLDDT: mean 71.9, std 16.7, range [39.31, 91.31]

Mean predicted aligned error: 10.93 Å

Sequence (96 aa):
MKITDHKLSEGIALTFRVPEGNIKHPLIILCHGFLRYQECSAPLLANAFTEAGFATITFDYRGFGESDGERGRLVPAIADRRYYFSYQLGRKAGMY

Secondary structure (DSSP, 8-state):
-EEEEEE-TTS-EEEEEE-SSSSPPPEEEEEPPTT--HHHH-HHHHHHHHHTT-EEEEEPPTTSTTS-SSTT---GGGS-GGGHHHHHHHHHTT--

Nearest PDB structures (foldseek):
  7d79-assembly1_A  TM=7.827E-01  e=3.592E-04  Beauveria bassiana ARSEF 2860
  7d79-assembly2_B-2  TM=7.843E-01  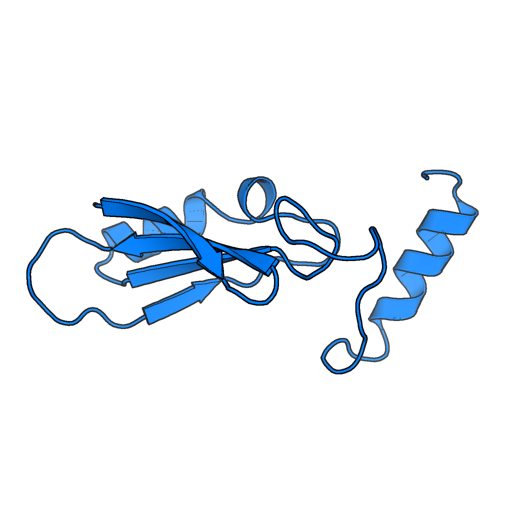e=4.948E-04  Beauveria bassiana ARSEF 2860
  7xrh-assembly1_A  TM=7.294E-01  e=2.294E-04  Lactobacillus acidophilus
  7p0y-assembly2_B  TM=5.795E-01  e=7.783E-03  Mycob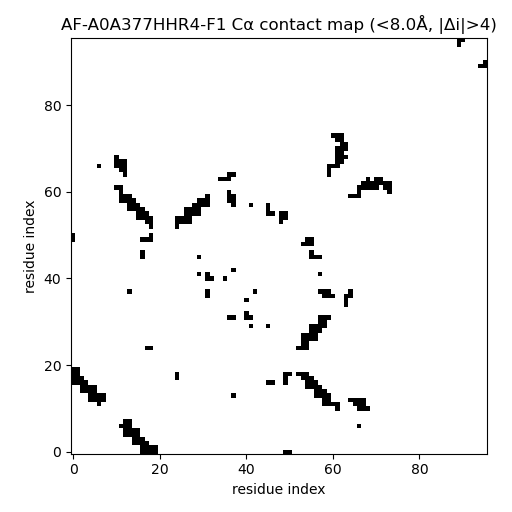acterium tuberculosis H37Rv
  7l50-assembly4_D  TM=4.905E-01  e=6.023E-03  Homo sapiens